Protein AF-A0A524K4P0-F1 (afdb_monomer_lite)

Sequence (141 aa):
MLILVATTPFTSLTGQLRRMRIPETFIVLFEMTYRYIGSLLEETTIMITAYRLRRNSDKGIDMRHMGSFVGQLLIRSFDRAQQVYDAMKCRGYGLYARHMKSTRLKMPDYIFLLSACGLPLLFRFVNLSQFIQHWLPGALT

Foldseek 3Di:
DVVCVVPCDLVNVLVVVVLVVDDVVVSVVVVVVVVVVVVLVVVLVVVQVVVCVVDVDPDGDDPVCVVVSVVVSVVVVVVVVVVVVVVCVVVVNVVVSPPPPPVPCDPVSVVVVCCVVVVVVVVVVVPPPVVVVVVPPDDDD

pLDDT: mean 71.15, std 14.2, range [44.28, 93.12]

Structure (mmCIF, N/CA/C/O backbone):
data_AF-A0A524K4P0-F1
#
_entry.id   AF-A0A524K4P0-F1
#
loop_
_atom_site.group_PDB
_atom_site.id
_atom_site.type_symbol
_atom_site.label_atom_id
_atom_site.label_alt_id
_atom_site.label_comp_id
_atom_site.label_asym_id
_atom_site.label_entity_id
_atom_site.label_seq_id
_atom_site.pdbx_PDB_ins_code
_atom_site.Cartn_x
_atom_site.Cartn_y
_atom_site.Cartn_z
_atom_site.occupancy
_atom_site.B_iso_or_equiv
_atom_site.auth_seq_id
_atom_site.auth_comp_id
_atom_site.auth_asym_id
_atom_site.auth_atom_id
_atom_site.pdbx_PDB_model_num
ATOM 1 N N . MET A 1 1 ? 7.660 18.431 8.401 1.00 56.56 1 MET A N 1
ATOM 2 C CA . MET A 1 1 ? 6.899 17.536 7.497 1.00 56.56 1 MET A CA 1
ATOM 3 C C . MET A 1 1 ? 7.514 16.139 7.394 1.00 56.56 1 MET A C 1
ATOM 5 O O . MET A 1 1 ? 6.813 15.189 7.704 1.00 56.56 1 MET A O 1
ATOM 9 N N . LEU A 1 2 ? 8.809 15.992 7.081 1.00 57.06 2 LEU A N 1
ATOM 10 C CA . LEU A 1 2 ? 9.483 14.679 6.984 1.00 57.06 2 LEU A CA 1
ATOM 11 C C . LEU A 1 2 ? 9.449 13.830 8.273 1.00 57.06 2 LEU A C 1
ATOM 13 O O . LEU A 1 2 ? 9.215 12.629 8.207 1.00 57.06 2 LEU A O 1
ATOM 17 N N . ILE A 1 3 ? 9.597 14.455 9.447 1.00 54.44 3 ILE A N 1
ATOM 18 C CA . ILE A 1 3 ? 9.544 13.753 10.745 1.00 54.44 3 ILE A CA 1
ATOM 19 C C . ILE A 1 3 ? 8.167 13.126 11.013 1.00 54.44 3 ILE A C 1
ATOM 21 O O . ILE A 1 3 ? 8.089 12.023 11.534 1.00 54.44 3 ILE A O 1
ATOM 25 N N . LEU A 1 4 ? 7.071 13.766 10.596 1.00 51.28 4 LEU A N 1
ATOM 26 C CA . LEU A 1 4 ? 5.725 13.233 10.825 1.00 51.28 4 LEU A CA 1
ATOM 27 C C . LEU A 1 4 ? 5.473 11.961 9.999 1.00 51.28 4 LEU A C 1
ATOM 29 O O . LEU A 1 4 ? 4.874 11.011 10.494 1.00 51.28 4 LEU A O 1
ATOM 33 N N . VAL A 1 5 ? 5.988 11.920 8.768 1.00 58.88 5 VAL A N 1
ATOM 34 C CA . VAL A 1 5 ? 5.924 10.738 7.893 1.00 58.88 5 VAL A CA 1
ATOM 35 C C . VAL A 1 5 ? 6.823 9.611 8.417 1.00 58.88 5 VAL A C 1
ATOM 37 O O . VAL A 1 5 ? 6.445 8.448 8.339 1.00 58.88 5 VAL A O 1
ATOM 40 N N . ALA A 1 6 ? 7.980 9.947 8.995 1.00 55.25 6 ALA A N 1
ATOM 41 C CA . ALA A 1 6 ? 8.930 8.976 9.537 1.00 55.25 6 ALA A CA 1
ATOM 42 C C . ALA A 1 6 ? 8.514 8.386 10.899 1.00 55.25 6 ALA A C 1
ATOM 44 O O . ALA A 1 6 ? 8.853 7.245 11.200 1.00 55.25 6 ALA A O 1
ATOM 45 N N . THR A 1 7 ? 7.794 9.145 11.733 1.00 51.88 7 THR A N 1
ATOM 46 C CA . THR A 1 7 ? 7.470 8.753 13.119 1.00 51.88 7 THR A CA 1
ATOM 47 C C . THR A 1 7 ? 6.035 8.262 13.300 1.00 51.88 7 THR A C 1
ATOM 49 O O . THR A 1 7 ? 5.727 7.679 14.336 1.00 51.88 7 THR A O 1
ATOM 52 N N . THR A 1 8 ? 5.145 8.452 12.321 1.00 55.28 8 THR A N 1
ATOM 53 C CA . THR A 1 8 ? 3.773 7.932 12.412 1.00 55.28 8 THR A CA 1
ATOM 54 C C . THR A 1 8 ? 3.699 6.573 11.718 1.00 55.28 8 THR A C 1
ATOM 56 O O . THR A 1 8 ? 3.522 6.524 10.501 1.00 55.28 8 THR A O 1
ATOM 59 N N . PRO A 1 9 ? 3.827 5.443 12.440 1.00 58.31 9 PRO A N 1
ATOM 60 C CA . PRO A 1 9 ? 3.634 4.150 11.813 1.00 58.31 9 PRO A CA 1
ATOM 61 C C . PRO A 1 9 ? 2.178 4.056 11.336 1.00 58.31 9 PRO A C 1
ATOM 63 O O . PRO A 1 9 ? 1.255 4.531 12.004 1.00 58.31 9 PRO A O 1
ATOM 66 N N . PHE A 1 10 ? 1.954 3.442 10.175 1.00 59.91 10 PHE A N 1
ATOM 67 C CA . PHE A 1 10 ? 0.618 3.274 9.586 1.00 59.91 10 PHE A CA 1
ATOM 68 C C . PHE A 1 10 ? -0.365 2.567 10.549 1.00 59.91 10 PHE A C 1
ATOM 70 O O . PHE A 1 10 ? -1.575 2.801 10.534 1.00 59.91 10 PHE A O 1
ATOM 77 N N . THR A 1 11 ? 0.166 1.778 11.483 1.00 56.75 11 THR A N 1
ATOM 78 C CA . THR A 1 11 ? -0.542 1.179 12.625 1.00 56.75 11 THR A CA 1
ATOM 79 C C . THR A 1 11 ? -1.123 2.198 13.619 1.00 56.75 11 THR A C 1
ATOM 81 O O . THR A 1 11 ? -2.194 1.965 14.177 1.00 56.75 11 THR A O 1
ATOM 84 N N . SER A 1 12 ? -0.486 3.354 13.828 1.00 55.78 12 SER A N 1
ATOM 85 C CA . SER A 1 12 ? -1.029 4.436 14.668 1.00 55.78 12 SER A CA 1
ATOM 86 C C . SER A 1 12 ? -2.133 5.224 13.956 1.00 55.78 12 SER A C 1
ATOM 88 O O . SER A 1 12 ? -3.096 5.640 14.601 1.00 55.78 12 SER A O 1
ATOM 90 N N . LEU A 1 13 ? -2.040 5.384 12.629 1.00 61.53 13 LEU A N 1
ATOM 91 C CA . LEU A 1 13 ? -3.078 6.025 11.807 1.00 61.53 13 LEU A CA 1
ATOM 92 C C . LEU A 1 13 ? -4.345 5.171 11.726 1.00 61.53 13 LEU A C 1
ATOM 94 O O . LEU A 1 13 ? -5.448 5.672 11.932 1.00 61.53 13 LEU A O 1
ATOM 98 N N . THR A 1 14 ? -4.197 3.867 11.505 1.00 60.56 14 THR A N 1
ATOM 99 C CA . THR A 1 14 ? -5.324 2.919 11.499 1.00 60.56 14 THR A CA 1
ATOM 100 C C . THR A 1 14 ? -6.028 2.853 12.857 1.00 60.56 14 THR A C 1
ATOM 102 O O . THR A 1 14 ? -7.255 2.783 12.908 1.00 60.56 14 THR A O 1
ATOM 105 N N . GLY A 1 15 ? -5.290 2.996 13.966 1.00 60.22 15 GLY A N 1
ATOM 106 C CA . GLY A 1 15 ? -5.862 3.145 15.308 1.00 60.22 15 GLY A CA 1
ATOM 107 C C . GLY A 1 15 ? -6.710 4.412 15.499 1.00 60.22 15 GLY A C 1
ATOM 108 O O . GLY A 1 15 ? -7.699 4.378 16.233 1.00 60.22 15 GLY A O 1
ATOM 109 N N . GLN A 1 16 ? -6.369 5.514 14.824 1.00 59.62 16 GLN A N 1
ATOM 110 C CA . GLN A 1 16 ? -7.149 6.760 14.837 1.00 59.62 16 GLN A CA 1
ATOM 111 C C . GLN A 1 16 ? -8.340 6.713 13.869 1.00 59.62 16 GLN A C 1
ATOM 113 O O . GLN A 1 16 ? -9.431 7.145 14.233 1.00 59.62 16 GLN A O 1
ATOM 118 N N . LEU A 1 17 ? -8.186 6.107 12.685 1.00 61.72 17 LEU A N 1
ATOM 119 C CA . LEU A 1 17 ? -9.297 5.844 11.756 1.00 61.72 17 LEU A CA 1
ATOM 120 C C . LEU A 1 17 ? -10.401 5.007 12.410 1.00 61.72 17 LEU A C 1
ATOM 122 O O . LEU A 1 17 ? -11.588 5.242 12.193 1.00 61.72 17 LEU A O 1
ATOM 126 N N . ARG A 1 18 ? -10.001 4.078 13.279 1.00 61.59 18 ARG A N 1
ATOM 127 C CA . ARG A 1 18 ? -10.913 3.281 14.095 1.00 61.59 18 ARG A CA 1
ATOM 128 C C . ARG A 1 18 ? -11.758 4.126 15.051 1.00 61.59 18 ARG A C 1
ATOM 130 O O . ARG A 1 18 ? -12.930 3.828 15.253 1.00 61.59 18 ARG A O 1
ATOM 137 N N . ARG A 1 19 ? -11.189 5.206 15.603 1.00 57.50 19 ARG A N 1
ATOM 138 C CA . ARG A 1 19 ? -11.921 6.181 16.434 1.00 57.50 19 ARG A CA 1
ATOM 139 C C . ARG A 1 19 ? -12.868 7.052 15.612 1.00 57.50 19 ARG A C 1
ATOM 141 O O . ARG A 1 19 ? -13.919 7.435 16.108 1.00 57.50 19 ARG A O 1
ATOM 148 N N . MET A 1 20 ? -12.560 7.286 14.336 1.00 61.50 20 MET A N 1
ATOM 149 C CA . MET A 1 20 ? -13.431 8.007 13.396 1.00 61.50 20 MET A CA 1
ATOM 150 C C . MET A 1 20 ? -14.591 7.160 12.830 1.00 61.50 20 MET A C 1
ATOM 152 O O . MET A 1 20 ? -15.201 7.552 11.840 1.00 61.50 20 MET A O 1
ATOM 156 N N . ARG A 1 21 ? -14.933 6.014 13.448 1.00 61.03 21 ARG A N 1
ATOM 157 C CA . ARG A 1 21 ? -16.016 5.098 13.016 1.00 61.03 21 ARG A CA 1
ATOM 158 C C . ARG A 1 21 ? -15.887 4.575 11.575 1.00 61.03 21 ARG A C 1
ATOM 160 O O . ARG A 1 21 ? -16.884 4.173 10.977 1.00 61.03 21 ARG A O 1
ATOM 167 N N . ILE A 1 22 ? -14.682 4.528 11.008 1.00 66.50 22 ILE A N 1
ATOM 168 C CA . ILE A 1 22 ? -14.486 3.909 9.690 1.00 66.50 22 ILE A CA 1
ATOM 169 C C . ILE A 1 22 ? -14.684 2.383 9.808 1.00 66.50 22 ILE A C 1
ATOM 171 O O . ILE A 1 22 ? -14.173 1.787 10.761 1.00 66.50 22 ILE A O 1
ATOM 175 N N . PRO A 1 23 ? -15.405 1.728 8.870 1.00 69.38 23 PRO A N 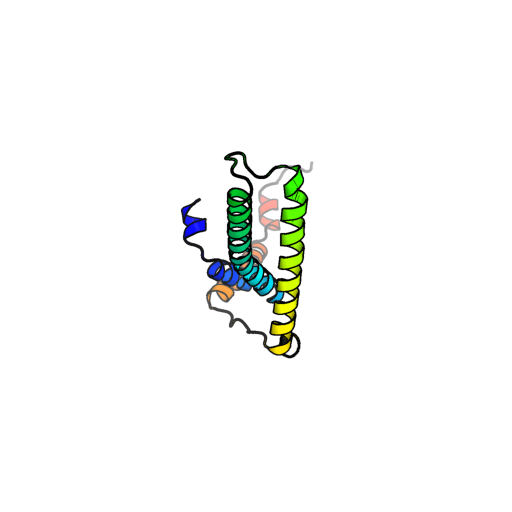1
ATOM 176 C CA . PRO A 1 23 ? -15.603 0.282 8.907 1.00 69.38 23 PRO A CA 1
ATOM 177 C C . PRO A 1 23 ? -14.266 -0.470 8.882 1.00 69.38 23 PRO A C 1
ATOM 179 O O . PRO A 1 23 ? -13.381 -0.140 8.091 1.00 69.38 23 PRO A O 1
ATOM 182 N N . GLU A 1 24 ? -14.141 -1.528 9.690 1.00 68.88 24 GLU A N 1
ATOM 183 C CA . GLU A 1 24 ? -12.933 -2.374 9.792 1.00 68.88 24 GLU A CA 1
ATOM 184 C C . GLU A 1 24 ? -12.423 -2.860 8.424 1.00 68.88 24 GLU A C 1
ATOM 186 O O . GLU A 1 24 ? -11.217 -2.982 8.221 1.00 68.88 24 GLU A O 1
ATOM 191 N N . THR A 1 25 ? -13.323 -3.078 7.460 1.00 74.44 25 THR A N 1
ATOM 192 C CA . THR A 1 25 ? -12.985 -3.487 6.090 1.00 74.44 25 THR A CA 1
ATOM 193 C C . THR A 1 25 ? -12.022 -2.515 5.410 1.00 74.44 25 THR A C 1
ATOM 195 O O . THR A 1 25 ? -11.073 -2.948 4.761 1.00 74.44 25 THR A O 1
ATOM 198 N N . PHE A 1 26 ? -12.213 -1.203 5.591 1.00 75.69 26 PHE A N 1
ATOM 199 C CA . PHE A 1 26 ? -11.300 -0.204 5.034 1.00 75.69 26 PHE A CA 1
ATOM 200 C C . PHE A 1 26 ? -9.942 -0.250 5.726 1.00 75.69 26 PHE A C 1
ATOM 202 O O . PHE A 1 26 ? -8.918 -0.145 5.061 1.00 75.69 26 PHE A O 1
ATOM 209 N N . ILE A 1 27 ? -9.920 -0.451 7.044 1.00 76.25 27 ILE A N 1
ATOM 210 C CA . ILE A 1 27 ? -8.675 -0.543 7.813 1.00 76.25 27 ILE A CA 1
ATOM 211 C C . ILE A 1 27 ? -7.831 -1.719 7.310 1.00 76.25 27 ILE A C 1
ATOM 213 O O . ILE A 1 27 ? -6.648 -1.540 7.027 1.00 76.25 27 ILE A O 1
ATOM 217 N N . VAL A 1 28 ? -8.445 -2.891 7.129 1.00 77.00 28 VAL A N 1
ATOM 218 C CA . VAL A 1 28 ? -7.740 -4.074 6.617 1.00 77.00 28 VAL A CA 1
ATOM 219 C C . VAL A 1 28 ? -7.302 -3.883 5.166 1.00 77.00 28 VAL A C 1
ATOM 221 O O . VAL A 1 28 ? -6.180 -4.250 4.822 1.00 77.00 28 VAL A O 1
ATOM 224 N N . LEU A 1 29 ? -8.137 -3.273 4.319 1.00 83.12 29 LEU A N 1
ATOM 225 C CA . LEU A 1 29 ? -7.758 -2.953 2.941 1.00 83.12 29 LEU A CA 1
ATOM 226 C C . LEU A 1 29 ? -6.504 -2.069 2.902 1.00 83.12 29 LEU A C 1
ATOM 228 O O . LEU A 1 29 ? -5.557 -2.360 2.170 1.00 83.12 29 LEU A O 1
ATOM 232 N N . PHE A 1 30 ? -6.480 -1.018 3.717 1.00 82.06 30 PHE A N 1
ATOM 233 C CA . PHE A 1 30 ? -5.350 -0.104 3.827 1.00 82.06 30 PHE A CA 1
ATOM 234 C C . PHE A 1 30 ? -4.090 -0.800 4.355 1.00 82.06 30 PHE A C 1
ATOM 236 O O . PHE A 1 30 ? -3.009 -0.610 3.798 1.00 82.06 30 PHE A O 1
ATOM 243 N N . GLU A 1 31 ? -4.218 -1.633 5.390 1.00 80.69 31 GLU A N 1
ATOM 244 C CA . GLU A 1 31 ? -3.101 -2.385 5.973 1.00 80.69 31 GLU A CA 1
ATOM 245 C C . GLU A 1 31 ? -2.480 -3.358 4.960 1.00 80.69 31 GLU A C 1
ATOM 247 O O . GLU A 1 31 ? -1.258 -3.403 4.798 1.00 80.69 31 GLU A O 1
ATOM 252 N N . MET A 1 32 ? -3.318 -4.091 4.222 1.00 81.81 32 MET A N 1
ATOM 253 C CA . MET A 1 32 ? -2.860 -4.986 3.160 1.00 81.81 32 MET A CA 1
ATOM 254 C C . MET A 1 32 ? -2.189 -4.200 2.037 1.00 81.81 32 MET A C 1
ATOM 256 O O . MET A 1 32 ? -1.079 -4.545 1.643 1.00 81.81 32 MET A O 1
ATOM 260 N N . THR A 1 33 ? -2.809 -3.114 1.570 1.00 85.94 33 THR A N 1
ATOM 261 C CA . THR A 1 33 ? -2.241 -2.252 0.522 1.00 85.94 33 THR A CA 1
ATOM 262 C C . THR A 1 33 ? -0.848 -1.761 0.913 1.00 85.94 33 THR A C 1
ATOM 264 O O . THR A 1 33 ? 0.098 -1.938 0.149 1.00 85.94 33 THR A O 1
ATOM 267 N N . TYR A 1 34 ? -0.687 -1.232 2.130 1.00 85.19 34 TYR A N 1
ATOM 268 C CA . TYR A 1 34 ? 0.607 -0.767 2.629 1.00 85.19 34 TYR A CA 1
ATOM 269 C C . TYR A 1 34 ? 1.654 -1.889 2.652 1.00 85.19 34 TYR A C 1
ATOM 271 O O . TYR A 1 34 ? 2.764 -1.715 2.148 1.00 85.19 34 TYR A O 1
ATOM 279 N N . ARG A 1 35 ? 1.291 -3.071 3.169 1.00 83.81 35 ARG A N 1
ATOM 280 C CA . ARG A 1 35 ? 2.196 -4.229 3.217 1.00 83.81 35 ARG A CA 1
ATOM 281 C C . ARG A 1 35 ? 2.612 -4.704 1.820 1.00 83.81 35 ARG A C 1
ATOM 283 O O . ARG A 1 35 ? 3.764 -5.085 1.624 1.00 83.81 35 ARG A O 1
ATOM 290 N N . TYR A 1 36 ? 1.692 -4.693 0.855 1.00 85.88 36 TYR A N 1
ATOM 291 C CA . TYR A 1 36 ? 1.957 -5.187 -0.499 1.00 85.88 36 TYR A CA 1
ATOM 292 C C . TYR A 1 36 ? 2.692 -4.190 -1.389 1.00 85.88 36 TYR A C 1
ATOM 294 O O . TYR A 1 36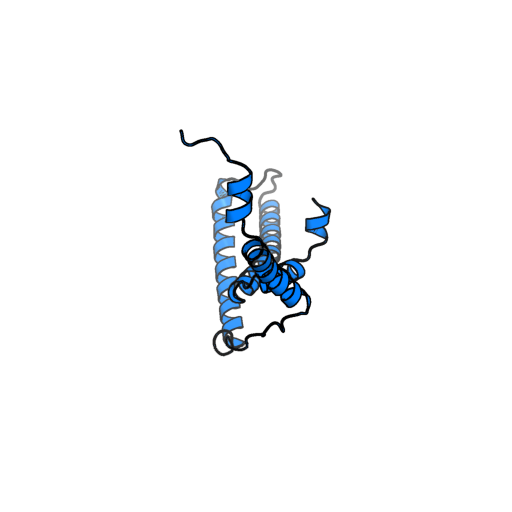 ? 3.432 -4.641 -2.258 1.00 85.88 36 TYR A O 1
ATOM 302 N N . ILE A 1 37 ? 2.590 -2.877 -1.149 1.00 87.81 37 ILE A N 1
ATOM 303 C CA . ILE A 1 37 ? 3.424 -1.888 -1.855 1.00 87.81 37 ILE A CA 1
ATOM 304 C C . ILE A 1 37 ? 4.911 -2.218 -1.671 1.00 87.81 37 ILE A C 1
ATOM 306 O O . ILE A 1 37 ? 5.651 -2.241 -2.651 1.00 87.81 37 ILE A O 1
ATOM 310 N N . GLY A 1 38 ? 5.342 -2.553 -0.450 1.00 85.81 38 GLY A N 1
ATOM 311 C CA . GLY A 1 38 ? 6.727 -2.961 -0.189 1.00 85.81 38 GLY A CA 1
ATOM 312 C C . GLY A 1 38 ? 7.142 -4.211 -0.976 1.00 85.81 38 GLY A C 1
ATOM 313 O O . GLY A 1 38 ? 8.171 -4.204 -1.644 1.00 85.81 38 GLY A O 1
ATOM 314 N N . SER A 1 39 ? 6.302 -5.253 -0.968 1.00 87.38 39 SER A N 1
ATOM 315 C CA . SER A 1 39 ? 6.554 -6.495 -1.721 1.00 87.38 39 SER A CA 1
ATOM 316 C C . SER A 1 39 ? 6.613 -6.260 -3.236 1.00 87.38 39 SER A C 1
ATOM 318 O O . SER A 1 39 ? 7.442 -6.860 -3.913 1.00 87.38 39 SER A O 1
ATOM 320 N N . LEU A 1 40 ? 5.751 -5.396 -3.781 1.00 86.75 40 LEU A N 1
ATOM 321 C CA . LEU A 1 40 ? 5.747 -5.072 -5.209 1.00 86.75 40 LEU A CA 1
ATOM 322 C C . LEU A 1 40 ? 6.981 -4.259 -5.606 1.00 86.75 40 LEU A C 1
ATOM 324 O O . LEU A 1 40 ? 7.542 -4.488 -6.674 1.00 86.75 40 LEU A O 1
ATOM 328 N N . LEU A 1 41 ? 7.440 -3.345 -4.748 1.00 89.06 41 LEU A N 1
ATOM 329 C CA . LEU A 1 41 ? 8.668 -2.585 -4.987 1.00 89.06 41 LEU A CA 1
ATOM 330 C C . LEU A 1 41 ? 9.901 -3.496 -5.050 1.00 89.06 41 LEU A C 1
ATOM 332 O O . LEU A 1 41 ? 10.761 -3.314 -5.915 1.00 89.06 41 LEU A O 1
ATOM 336 N N . GLU A 1 42 ? 9.973 -4.513 -4.198 1.00 89.19 42 GLU A N 1
ATOM 337 C CA . GLU A 1 42 ? 11.043 -5.510 -4.262 1.00 89.19 42 GLU A CA 1
ATOM 338 C C . GLU A 1 42 ? 11.021 -6.269 -5.600 1.00 89.19 42 GLU A C 1
ATOM 340 O O . GLU A 1 42 ? 12.036 -6.328 -6.299 1.00 89.19 42 GLU A O 1
ATOM 345 N N . GLU A 1 43 ? 9.843 -6.732 -6.032 1.00 87.56 43 GLU A N 1
ATOM 346 C CA . GLU A 1 43 ? 9.676 -7.371 -7.342 1.00 87.56 43 GLU A CA 1
ATOM 347 C C . GLU A 1 43 ? 10.070 -6.441 -8.501 1.00 87.56 43 GLU A C 1
ATOM 349 O O . GLU A 1 43 ? 10.796 -6.868 -9.405 1.00 87.56 43 GLU A O 1
ATOM 354 N N . THR A 1 44 ? 9.669 -5.161 -8.469 1.00 88.88 44 THR A N 1
ATOM 355 C CA . THR A 1 44 ? 10.085 -4.189 -9.498 1.00 88.88 44 THR A CA 1
ATOM 356 C C . THR A 1 44 ? 11.593 -4.037 -9.556 1.00 88.88 44 THR A C 1
ATOM 358 O O . THR A 1 44 ? 12.162 -4.008 -10.643 1.00 88.88 44 THR A O 1
ATOM 361 N N . THR A 1 45 ? 12.257 -3.971 -8.403 1.00 88.56 45 THR A N 1
ATOM 362 C CA . THR A 1 45 ? 13.702 -3.748 -8.323 1.00 88.56 45 THR A CA 1
ATOM 363 C C . THR A 1 45 ? 14.458 -4.923 -8.933 1.00 88.56 45 THR A C 1
ATOM 365 O O . THR A 1 45 ? 15.394 -4.721 -9.712 1.00 88.56 45 THR A O 1
ATOM 368 N N . ILE A 1 46 ? 14.003 -6.150 -8.667 1.00 88.38 46 ILE A N 1
ATOM 369 C CA . ILE A 1 46 ? 14.545 -7.368 -9.279 1.00 88.38 46 ILE A CA 1
ATOM 370 C C . ILE A 1 46 ? 14.367 -7.323 -10.801 1.00 88.38 46 ILE A C 1
ATOM 372 O O . ILE A 1 46 ? 15.331 -7.528 -11.541 1.00 88.38 46 ILE A O 1
ATOM 376 N N . MET A 1 47 ? 13.163 -7.004 -11.288 1.00 86.62 47 MET A N 1
ATOM 377 C CA . MET A 1 47 ? 12.896 -6.936 -12.729 1.00 86.62 47 MET A CA 1
ATOM 378 C C . MET A 1 47 ? 13.725 -5.847 -13.429 1.00 86.62 47 MET A C 1
ATOM 380 O O . MET A 1 47 ? 14.261 -6.082 -14.512 1.00 86.62 47 MET A O 1
ATOM 384 N N . ILE A 1 48 ? 13.869 -4.668 -12.816 1.00 86.50 48 ILE A N 1
ATOM 385 C CA . ILE A 1 48 ? 14.687 -3.563 -13.340 1.00 86.50 48 ILE A CA 1
ATOM 386 C C . ILE A 1 48 ? 16.156 -3.979 -13.403 1.00 86.50 48 ILE A C 1
ATOM 388 O O . ILE A 1 48 ? 16.830 -3.717 -14.399 1.00 86.50 48 ILE A O 1
ATOM 392 N N . THR A 1 49 ? 16.651 -4.651 -12.364 1.00 86.62 49 THR A N 1
ATOM 393 C CA . THR A 1 49 ? 18.036 -5.131 -12.305 1.00 86.62 49 THR A CA 1
ATOM 394 C C . THR A 1 49 ? 18.298 -6.169 -13.395 1.00 86.62 49 THR A C 1
ATOM 396 O O . THR A 1 49 ? 19.261 -6.040 -14.147 1.00 86.62 49 THR A O 1
ATOM 399 N N . ALA A 1 50 ? 17.400 -7.142 -13.569 1.00 86.44 50 ALA A N 1
ATOM 400 C CA . ALA A 1 50 ? 17.493 -8.128 -14.645 1.00 86.44 50 ALA A CA 1
ATOM 401 C C . ALA A 1 50 ? 17.448 -7.477 -16.040 1.00 86.44 50 ALA A C 1
ATOM 403 O O . ALA A 1 50 ? 18.203 -7.861 -16.935 1.00 86.44 50 ALA A O 1
ATOM 404 N N . TYR A 1 51 ? 16.608 -6.454 -16.223 1.00 83.88 51 TYR A N 1
ATOM 405 C CA . TYR A 1 51 ? 16.547 -5.687 -17.467 1.00 83.88 51 TYR A CA 1
ATOM 406 C C . TYR A 1 51 ? 17.873 -4.967 -17.766 1.00 83.88 51 TYR A C 1
ATOM 408 O O . TYR A 1 51 ? 18.359 -5.031 -18.896 1.00 83.88 51 TYR A O 1
ATOM 416 N N . ARG A 1 52 ? 18.490 -4.341 -16.752 1.00 83.44 52 ARG A N 1
ATOM 417 C CA . ARG A 1 52 ? 19.808 -3.685 -16.862 1.00 83.44 52 ARG A CA 1
ATOM 418 C C . ARG A 1 52 ? 20.938 -4.669 -17.174 1.00 83.44 52 ARG A C 1
ATOM 420 O O . ARG A 1 52 ? 21.844 -4.325 -17.916 1.00 83.44 52 ARG A O 1
ATOM 427 N N . LEU A 1 53 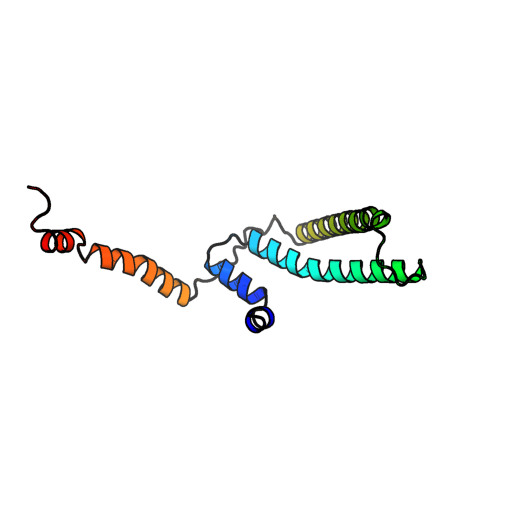? 20.885 -5.893 -16.648 1.00 84.19 53 LEU A N 1
ATOM 428 C CA . LEU A 1 53 ? 21.876 -6.928 -16.970 1.00 84.19 53 LEU A CA 1
ATOM 429 C C . LEU A 1 53 ? 21.718 -7.450 -18.404 1.00 84.19 53 LEU A C 1
ATOM 431 O O . LEU A 1 53 ? 22.707 -7.705 -19.086 1.00 84.19 53 LEU A O 1
ATOM 435 N N . ARG A 1 54 ? 20.476 -7.597 -18.882 1.00 81.38 54 ARG A N 1
ATOM 436 C CA . ARG A 1 54 ? 20.195 -8.109 -20.232 1.00 81.38 54 ARG A CA 1
ATOM 437 C C . ARG A 1 54 ? 20.543 -7.107 -21.329 1.00 81.38 54 ARG A C 1
ATOM 439 O O . ARG A 1 54 ? 20.933 -7.502 -22.425 1.00 81.38 54 ARG A O 1
ATOM 446 N N . ARG A 1 55 ? 20.381 -5.815 -21.053 1.00 70.81 55 ARG A N 1
ATOM 447 C CA . ARG A 1 55 ? 20.756 -4.734 -21.960 1.00 70.81 55 ARG A CA 1
ATOM 448 C C . ARG A 1 55 ? 21.906 -3.984 -21.310 1.00 70.81 55 ARG A C 1
ATOM 450 O O . ARG A 1 55 ? 21.640 -3.160 -20.451 1.00 70.81 55 ARG A O 1
ATOM 457 N N . ASN A 1 56 ? 23.144 -4.263 -21.734 1.00 66.62 56 ASN A N 1
ATOM 458 C CA . ASN A 1 56 ? 24.388 -3.607 -21.291 1.00 66.62 56 ASN A CA 1
ATOM 459 C C . ASN A 1 56 ? 24.419 -2.104 -21.660 1.00 66.62 56 ASN A C 1
ATOM 461 O O . ASN A 1 56 ? 25.260 -1.636 -22.420 1.00 66.62 56 ASN A O 1
ATOM 465 N N . SER A 1 57 ? 23.409 -1.357 -21.227 1.00 60.41 57 SER A N 1
ATOM 466 C CA . SER A 1 57 ? 23.139 0.018 -21.596 1.00 60.41 57 SER A CA 1
ATOM 467 C C . SER A 1 57 ? 22.714 0.774 -20.351 1.00 60.41 57 SER A C 1
ATOM 469 O O . SER A 1 57 ? 21.704 0.460 -19.727 1.00 60.41 57 SER A O 1
ATOM 471 N N . ASP A 1 58 ? 23.476 1.817 -20.050 1.00 62.88 58 ASP A N 1
ATOM 472 C CA . ASP A 1 58 ? 23.257 2.765 -18.956 1.00 62.88 58 ASP A CA 1
ATOM 473 C C . ASP A 1 58 ? 22.021 3.668 -19.181 1.00 62.88 58 ASP A C 1
ATOM 475 O O . ASP A 1 58 ? 21.658 4.511 -18.364 1.00 62.88 58 ASP A O 1
ATOM 479 N N . LYS A 1 59 ? 21.328 3.494 -20.317 1.00 62.84 59 LYS A N 1
ATOM 480 C CA . LYS A 1 59 ? 20.086 4.199 -20.641 1.00 62.84 59 LYS A CA 1
ATOM 481 C C . LYS A 1 59 ? 18.903 3.417 -20.067 1.00 62.84 59 LYS A C 1
ATOM 483 O O . LYS A 1 59 ? 18.724 2.238 -20.391 1.00 62.84 59 LYS A O 1
ATOM 488 N N . GLY A 1 60 ? 18.106 4.093 -19.230 1.00 66.88 60 GLY A N 1
ATOM 489 C CA . GLY A 1 60 ? 16.934 3.564 -18.515 1.00 66.88 60 GLY A CA 1
ATOM 490 C C . GLY A 1 60 ? 15.914 2.811 -19.383 1.00 66.88 60 GLY A C 1
ATOM 491 O O . GLY A 1 60 ? 16.080 2.665 -20.592 1.00 66.88 60 GLY A O 1
ATOM 492 N N . ILE A 1 61 ? 14.857 2.281 -18.757 1.00 70.31 61 ILE A N 1
ATOM 493 C CA . ILE A 1 61 ? 13.861 1.438 -19.443 1.00 70.31 61 ILE A CA 1
ATOM 494 C C . ILE A 1 61 ? 13.321 2.177 -20.668 1.00 70.31 61 ILE A C 1
ATOM 496 O O . ILE A 1 61 ? 12.879 3.318 -20.573 1.00 70.31 61 ILE A O 1
ATOM 500 N N . ASP A 1 62 ? 13.391 1.521 -21.825 1.00 75.50 62 ASP A N 1
ATOM 501 C CA . ASP A 1 62 ? 12.862 2.094 -23.056 1.00 75.50 62 ASP A CA 1
ATOM 502 C C . ASP A 1 62 ? 11.341 2.187 -22.950 1.00 75.50 62 ASP A C 1
ATOM 504 O O . ASP A 1 62 ? 10.701 1.231 -22.500 1.00 75.50 62 ASP A O 1
ATOM 508 N N . MET A 1 63 ? 10.750 3.290 -23.411 1.00 71.62 63 MET A N 1
ATOM 509 C CA . MET A 1 63 ? 9.298 3.503 -23.356 1.00 71.62 63 MET A CA 1
ATOM 510 C C . MET A 1 63 ? 8.538 2.346 -24.034 1.00 71.62 63 MET A C 1
ATOM 512 O O . MET A 1 63 ? 7.452 1.964 -23.604 1.00 71.62 63 MET A O 1
ATOM 516 N N . ARG A 1 64 ? 9.158 1.706 -25.038 1.00 76.06 64 ARG A N 1
ATOM 517 C CA . ARG A 1 64 ? 8.620 0.526 -25.740 1.00 76.06 64 ARG A CA 1
ATOM 518 C C . ARG A 1 64 ? 8.484 -0.720 -24.856 1.00 76.06 64 ARG A C 1
ATOM 520 O O . ARG A 1 64 ? 7.603 -1.539 -25.093 1.00 76.06 64 ARG A O 1
ATOM 527 N N . HIS A 1 65 ? 9.335 -0.878 -23.843 1.00 77.88 65 HIS A N 1
ATOM 528 C CA . HIS A 1 65 ? 9.331 -2.041 -22.948 1.00 77.88 65 HIS A CA 1
ATOM 529 C C . HIS A 1 65 ? 8.601 -1.781 -21.625 1.00 77.88 65 HIS A C 1
ATOM 531 O O . HIS A 1 65 ? 8.254 -2.736 -20.927 1.00 77.88 65 HIS A O 1
ATOM 537 N N . MET A 1 66 ? 8.296 -0.518 -21.307 1.00 81.06 66 MET A N 1
ATOM 538 C CA . MET A 1 66 ? 7.537 -0.153 -20.106 1.00 81.06 66 MET A CA 1
ATOM 539 C C . MET A 1 66 ? 6.149 -0.803 -20.070 1.00 81.06 66 MET A C 1
ATOM 541 O O . MET A 1 66 ? 5.737 -1.278 -19.017 1.00 81.06 66 MET A O 1
ATOM 545 N N . GLY A 1 67 ? 5.454 -0.902 -21.209 1.00 86.75 67 GLY A N 1
ATOM 546 C CA . GLY A 1 67 ? 4.136 -1.545 -21.274 1.00 86.75 67 GLY A CA 1
ATOM 547 C C . GLY A 1 67 ? 4.171 -3.027 -20.883 1.00 86.75 67 GLY A C 1
ATOM 548 O O . GLY A 1 67 ? 3.372 -3.470 -20.062 1.00 86.75 67 GLY A O 1
ATOM 549 N N . SER A 1 68 ? 5.148 -3.784 -21.397 1.00 85.94 68 SER A N 1
ATOM 550 C CA . SER A 1 68 ? 5.326 -5.197 -21.029 1.00 85.94 68 SER A CA 1
ATOM 551 C C . SER A 1 68 ? 5.732 -5.360 -19.564 1.00 85.94 68 SER A C 1
ATOM 553 O O . SER A 1 68 ? 5.298 -6.310 -18.918 1.00 85.94 68 SER A O 1
ATOM 555 N N . PHE A 1 69 ? 6.551 -4.446 -19.041 1.00 85.44 69 PHE A N 1
ATOM 556 C CA . PHE A 1 69 ? 6.983 -4.454 -17.645 1.00 85.44 69 PHE A CA 1
ATOM 557 C C . PHE A 1 69 ? 5.802 -4.222 -16.692 1.00 85.44 69 PHE A C 1
ATOM 559 O O . PHE A 1 69 ? 5.562 -5.016 -15.784 1.00 85.44 69 PHE A O 1
ATOM 566 N N . VAL A 1 70 ? 5.019 -3.167 -16.938 1.00 89.19 70 VAL A N 1
ATOM 567 C CA . VAL A 1 70 ? 3.832 -2.837 -16.137 1.00 89.19 70 VAL A CA 1
ATOM 568 C C . VAL A 1 70 ? 2.767 -3.925 -16.267 1.00 89.19 70 VAL A C 1
ATOM 570 O O . VAL A 1 70 ? 2.171 -4.306 -15.265 1.00 89.19 70 VAL A O 1
ATOM 573 N N . GLY A 1 71 ? 2.566 -4.482 -17.465 1.00 91.81 71 GLY A N 1
ATOM 574 C CA . GLY A 1 71 ? 1.628 -5.584 -17.684 1.00 91.81 71 GLY A CA 1
ATOM 575 C C . GLY A 1 71 ? 1.987 -6.841 -16.886 1.00 91.81 71 GLY A C 1
ATOM 576 O O . GLY A 1 71 ? 1.125 -7.417 -16.227 1.00 91.81 71 GLY A O 1
ATOM 577 N N . GLN A 1 72 ? 3.265 -7.238 -16.873 1.00 89.44 72 GLN A N 1
ATOM 578 C CA . GLN A 1 72 ? 3.724 -8.375 -16.066 1.00 89.44 72 GLN A CA 1
ATOM 579 C C . GLN A 1 72 ? 3.549 -8.132 -14.567 1.00 89.44 72 GLN A C 1
ATOM 581 O O . GLN A 1 72 ? 3.148 -9.040 -13.839 1.00 89.44 72 GLN A O 1
ATOM 586 N N . LEU A 1 73 ? 3.817 -6.911 -14.107 1.00 90.31 73 LEU A N 1
ATOM 587 C CA . LEU A 1 73 ? 3.615 -6.544 -12.713 1.00 90.31 73 LEU A CA 1
ATOM 588 C C . LEU A 1 73 ? 2.134 -6.556 -12.321 1.00 90.31 73 LEU A C 1
ATOM 590 O O . LEU A 1 73 ? 1.791 -7.058 -11.253 1.00 90.31 73 LEU A O 1
ATOM 594 N N . LEU A 1 74 ? 1.258 -6.061 -13.199 1.00 92.19 74 LEU A N 1
ATOM 595 C CA . LEU A 1 74 ? -0.187 -6.081 -12.992 1.00 92.19 74 LEU A CA 1
ATOM 596 C C . LEU A 1 74 ? -0.700 -7.517 -12.836 1.00 92.19 74 LEU A C 1
ATOM 598 O O . LEU A 1 74 ? -1.359 -7.813 -11.842 1.00 92.19 74 LEU A O 1
ATOM 602 N N . ILE A 1 75 ? -0.338 -8.417 -13.757 1.00 93.12 75 ILE A N 1
ATOM 603 C CA . ILE A 1 75 ? -0.743 -9.831 -13.698 1.00 93.12 75 ILE A CA 1
ATOM 604 C C . ILE A 1 75 ? -0.257 -10.477 -12.392 1.00 93.12 75 ILE A C 1
ATOM 606 O O . ILE A 1 75 ? -1.057 -11.058 -11.664 1.00 93.12 75 ILE A O 1
ATOM 610 N N . ARG A 1 76 ? 1.021 -10.295 -12.025 1.00 88.25 76 ARG A N 1
ATOM 611 C CA . ARG A 1 76 ? 1.563 -10.841 -10.767 1.00 88.25 76 ARG A CA 1
ATOM 612 C C . ARG A 1 76 ? 0.862 -10.297 -9.529 1.00 88.25 76 ARG A C 1
ATOM 614 O O . ARG A 1 76 ? 0.582 -11.055 -8.603 1.00 88.25 76 ARG A O 1
ATOM 621 N N . SER A 1 77 ? 0.576 -8.995 -9.500 1.00 89.69 77 SER A N 1
ATOM 622 C CA . SER A 1 77 ? -0.148 -8.380 -8.386 1.00 89.69 77 SER A CA 1
ATOM 623 C C . SER A 1 77 ? -1.565 -8.940 -8.247 1.00 89.69 77 SER A C 1
ATOM 625 O O . SER A 1 77 ? -2.018 -9.164 -7.124 1.00 89.69 77 SER A O 1
ATOM 627 N N . PHE A 1 78 ? -2.231 -9.237 -9.367 1.00 91.31 78 PHE A N 1
ATOM 628 C CA . PHE A 1 78 ? -3.559 -9.839 -9.383 1.00 91.31 78 PHE A CA 1
ATOM 629 C C . PHE A 1 78 ? -3.532 -11.288 -8.876 1.00 91.31 78 PHE A C 1
ATOM 631 O O . PHE A 1 78 ? -4.309 -11.638 -7.989 1.00 91.31 78 PHE A O 1
ATOM 638 N N . ASP A 1 79 ? -2.575 -12.098 -9.338 1.00 92.44 79 ASP A N 1
ATOM 639 C CA . ASP A 1 79 ? -2.384 -13.470 -8.849 1.00 92.44 79 ASP A CA 1
ATOM 640 C C . ASP A 1 79 ? -2.088 -13.497 -7.342 1.00 92.44 79 ASP A C 1
ATOM 642 O O . ASP A 1 79 ? -2.660 -14.291 -6.590 1.00 92.44 79 ASP A O 1
ATOM 646 N N . ARG A 1 80 ? -1.237 -12.579 -6.862 1.00 88.44 80 ARG A N 1
ATOM 647 C CA . ARG A 1 80 ? -0.982 -12.390 -5.426 1.00 88.44 80 ARG A CA 1
ATOM 648 C C . ARG A 1 80 ? -2.254 -12.006 -4.676 1.00 88.44 80 ARG A C 1
ATOM 650 O O . ARG A 1 80 ? -2.493 -12.552 -3.602 1.00 88.44 80 ARG A O 1
ATOM 657 N N . ALA A 1 81 ? -3.064 -11.091 -5.208 1.00 88.38 81 ALA A N 1
ATOM 658 C CA . ALA A 1 81 ? -4.320 -10.692 -4.578 1.00 88.38 81 ALA A CA 1
ATOM 659 C C . ALA A 1 81 ? -5.276 -11.885 -4.430 1.00 88.38 81 ALA A C 1
ATOM 661 O O . ALA A 1 81 ? -5.846 -12.075 -3.353 1.00 88.38 81 ALA A O 1
ATOM 662 N N . GLN A 1 82 ? -5.375 -12.728 -5.460 1.00 90.94 82 GLN A N 1
ATOM 663 C CA . GLN A 1 82 ? -6.193 -13.938 -5.441 1.00 90.94 82 GLN A CA 1
ATOM 664 C C . GLN A 1 82 ? -5.708 -14.942 -4.386 1.00 90.94 82 GLN A C 1
ATOM 666 O O . GLN A 1 82 ? -6.485 -15.362 -3.532 1.00 90.94 82 GLN A O 1
ATOM 671 N N . GLN A 1 83 ? -4.408 -15.253 -4.359 1.00 91.00 83 GLN A N 1
ATOM 672 C CA . GLN A 1 83 ? -3.825 -16.157 -3.356 1.00 91.00 83 GLN A CA 1
ATOM 673 C C . GLN A 1 83 ? -4.074 -15.674 -1.923 1.00 91.00 83 GLN A C 1
ATOM 675 O O . GLN A 1 83 ? -4.340 -16.461 -1.013 1.00 91.00 83 GLN A O 1
ATOM 680 N N . VAL A 1 84 ? -3.984 -14.363 -1.710 1.00 88.31 84 VAL A N 1
ATOM 681 C CA . VAL A 1 84 ? -4.209 -13.743 -0.404 1.00 88.31 84 VAL A CA 1
ATOM 682 C C . VAL A 1 84 ? -5.678 -13.811 -0.021 1.00 88.31 84 VAL A C 1
ATOM 684 O O . VAL A 1 84 ? -5.980 -14.138 1.126 1.00 88.31 84 VAL A O 1
ATOM 687 N N . TYR A 1 85 ? -6.580 -13.543 -0.961 1.00 88.38 85 TYR A N 1
ATOM 688 C CA . TYR A 1 85 ? -8.015 -13.689 -0.755 1.00 88.38 85 TYR A CA 1
ATOM 689 C C . TYR A 1 85 ? -8.385 -15.131 -0.388 1.00 88.38 85 TYR A C 1
ATOM 691 O O . TYR A 1 85 ? -9.081 -15.355 0.603 1.00 88.38 85 TYR A O 1
ATOM 699 N N . ASP A 1 86 ? -7.848 -16.113 -1.108 1.00 89.75 86 ASP A N 1
ATOM 700 C CA . ASP A 1 86 ? -8.101 -17.528 -0.839 1.00 89.75 86 ASP A CA 1
ATOM 701 C C . ASP A 1 86 ? -7.534 -17.949 0.527 1.00 89.75 86 ASP A C 1
ATOM 703 O O . ASP A 1 86 ? -8.219 -18.597 1.321 1.00 89.75 86 ASP A O 1
ATOM 707 N N . ALA A 1 87 ? -6.332 -17.484 0.884 1.00 89.00 87 ALA A N 1
ATOM 708 C CA . ALA A 1 87 ? -5.760 -17.699 2.213 1.00 89.00 87 ALA A CA 1
ATOM 709 C C . ALA A 1 87 ? -6.590 -17.041 3.330 1.00 89.00 87 ALA A C 1
ATOM 711 O O . ALA A 1 87 ? -6.735 -17.609 4.416 1.00 89.00 87 ALA A O 1
ATOM 712 N N . MET A 1 88 ? -7.151 -15.851 3.086 1.00 85.81 88 MET A N 1
ATOM 713 C CA . MET A 1 88 ? -8.078 -15.201 4.013 1.00 85.81 88 MET A CA 1
ATOM 714 C C . MET A 1 88 ? -9.344 -16.045 4.176 1.00 85.81 88 MET A C 1
ATOM 716 O O . MET A 1 88 ? -9.737 -16.344 5.304 1.00 85.81 88 MET A O 1
ATOM 720 N N . LYS A 1 89 ? -9.939 -16.508 3.075 1.00 85.38 89 LYS A N 1
ATOM 721 C CA . LYS A 1 89 ? -11.126 -17.368 3.096 1.00 85.38 89 LYS A CA 1
ATOM 722 C C . LYS A 1 89 ? -10.887 -18.650 3.906 1.00 85.38 89 LYS A C 1
ATOM 724 O O . LYS A 1 89 ? -11.704 -18.977 4.764 1.00 85.38 89 LYS A O 1
ATOM 729 N N . CYS A 1 90 ? -9.734 -19.303 3.740 1.00 84.94 90 CYS A N 1
ATOM 730 C CA . CYS A 1 90 ? -9.330 -20.469 4.540 1.00 84.94 90 CYS A CA 1
ATOM 731 C C . CYS A 1 90 ? -9.162 -20.155 6.037 1.00 84.94 90 CYS A C 1
ATOM 733 O O . CYS A 1 90 ? -9.455 -20.996 6.882 1.00 84.94 90 CYS A O 1
ATOM 735 N N . ARG A 1 91 ? -8.738 -18.935 6.391 1.00 80.50 91 ARG A N 1
ATOM 736 C CA . ARG A 1 91 ? -8.664 -18.454 7.785 1.00 80.50 91 ARG A CA 1
ATOM 737 C C . ARG A 1 91 ? -10.030 -18.057 8.368 1.00 80.50 91 ARG A C 1
ATOM 739 O O . ARG A 1 91 ? -10.084 -17.546 9.484 1.00 80.50 91 ARG A O 1
ATOM 746 N N . GLY A 1 92 ? -11.126 -18.269 7.636 1.00 76.19 92 GLY A N 1
ATOM 747 C CA . GLY A 1 92 ? -12.485 -17.955 8.083 1.00 76.19 92 GLY A CA 1
ATOM 748 C C . GLY A 1 92 ? -12.905 -16.503 7.844 1.00 76.19 92 GLY A C 1
ATOM 749 O O . GLY A 1 92 ? -13.889 -16.039 8.429 1.00 76.19 92 GLY A O 1
ATOM 750 N N . TYR A 1 93 ? -12.187 -15.773 6.986 1.00 70.19 93 TYR A N 1
ATOM 751 C CA . TYR A 1 93 ? -12.578 -14.431 6.561 1.00 70.19 93 TYR A CA 1
ATOM 752 C C . TYR A 1 93 ? -13.915 -14.520 5.802 1.00 70.19 93 TYR A C 1
ATOM 754 O O . TYR A 1 93 ? -14.030 -15.243 4.817 1.00 70.19 93 TYR A O 1
ATOM 762 N N . GLY A 1 94 ? -14.955 -13.855 6.316 1.00 65.56 94 GLY A N 1
ATOM 763 C CA . GLY A 1 94 ? -16.343 -13.961 5.834 1.00 65.56 94 GLY A CA 1
ATOM 764 C C . GLY A 1 94 ? -17.271 -14.792 6.732 1.00 65.56 94 GLY A C 1
ATOM 765 O O . GLY A 1 94 ? -18.404 -14.381 6.955 1.00 65.56 94 GLY A O 1
ATOM 766 N N . LEU A 1 95 ? -16.787 -15.882 7.341 1.00 57.62 95 LEU A N 1
ATOM 767 C CA . LEU A 1 95 ? -17.556 -16.689 8.311 1.00 57.62 95 LEU A CA 1
ATOM 768 C C . LEU A 1 95 ? -17.460 -16.127 9.743 1.00 57.62 95 LEU A C 1
ATOM 770 O O . LEU A 1 95 ? -18.419 -16.187 10.505 1.00 57.62 95 LEU A O 1
ATOM 774 N N . TYR A 1 96 ? -16.327 -15.501 10.084 1.00 49.78 96 TYR A N 1
ATOM 775 C CA . TYR A 1 96 ? -16.072 -14.840 11.373 1.00 49.78 96 TYR A CA 1
ATOM 776 C C . TYR A 1 96 ? -16.150 -13.309 11.320 1.00 49.78 96 TYR A C 1
ATOM 778 O O . TYR A 1 96 ? -15.809 -12.649 12.301 1.00 49.78 96 TYR A O 1
ATOM 786 N N . ALA A 1 97 ? -16.631 -12.713 10.223 1.00 50.25 97 ALA A N 1
ATOM 787 C CA . ALA A 1 97 ? -16.726 -11.253 10.071 1.00 50.25 97 ALA A CA 1
ATOM 788 C C . ALA A 1 97 ? -17.624 -10.566 11.132 1.00 50.25 97 ALA A C 1
ATOM 790 O O . ALA A 1 97 ? -17.681 -9.342 11.203 1.00 50.25 97 ALA A O 1
ATOM 791 N N . ARG A 1 98 ? -18.285 -11.348 12.001 1.00 47.03 98 ARG A N 1
ATOM 792 C CA . ARG A 1 98 ? -19.019 -10.877 13.181 1.00 47.03 98 ARG A CA 1
ATOM 793 C C . ARG A 1 98 ? -18.222 -10.871 14.486 1.00 47.03 98 ARG A C 1
ATOM 795 O O . ARG A 1 98 ? -18.756 -10.430 15.499 1.00 47.03 98 ARG A O 1
ATOM 802 N N . HIS A 1 99 ? -16.947 -11.258 14.501 1.00 44.31 99 HIS A N 1
ATOM 803 C CA . HIS A 1 99 ? -16.061 -10.809 15.575 1.00 44.31 99 HIS A CA 1
ATOM 804 C C . HIS A 1 99 ? -15.721 -9.340 15.322 1.00 44.31 99 HIS A C 1
ATOM 806 O O . HIS A 1 99 ? -14.604 -8.969 14.970 1.00 44.31 99 HIS A O 1
ATOM 812 N N . MET A 1 100 ? -16.745 -8.502 15.525 1.00 45.50 100 MET A N 1
ATOM 813 C CA . MET A 1 100 ? -16.598 -7.144 16.000 1.00 45.50 100 MET A CA 1
ATOM 814 C C . MET A 1 100 ? -15.535 -7.216 17.089 1.00 45.50 100 MET A C 1
ATOM 816 O O . MET A 1 100 ? -15.817 -7.589 18.229 1.00 45.50 100 MET A O 1
ATOM 820 N N . LYS A 1 101 ? -14.294 -6.847 16.767 1.00 44.28 101 LYS A N 1
ATOM 821 C CA . LYS A 1 101 ? -13.453 -6.242 17.784 1.00 44.28 101 LYS A CA 1
ATOM 822 C C . LYS A 1 101 ? -14.179 -4.953 18.119 1.00 44.28 101 LYS A C 1
ATOM 824 O O . LYS A 1 101 ? -13.923 -3.916 17.526 1.00 44.28 101 LYS A O 1
ATOM 829 N N . SER A 1 102 ? -15.147 -5.075 19.029 1.00 44.78 102 SER A N 1
ATOM 830 C CA . SER A 1 102 ? -15.682 -3.988 19.818 1.00 44.78 102 SER A CA 1
ATOM 831 C C . SER A 1 102 ? -14.455 -3.326 20.402 1.00 44.78 102 SER A C 1
ATOM 833 O O . SER A 1 102 ? -13.870 -3.793 21.384 1.00 44.78 102 SER A O 1
ATOM 835 N N . THR A 1 103 ? -13.991 -2.289 19.725 1.00 50.00 103 THR A N 1
ATOM 836 C CA . THR A 1 103 ? -13.005 -1.379 20.254 1.00 50.00 103 THR A CA 1
ATOM 837 C C . THR A 1 103 ? -13.662 -0.812 21.482 1.00 50.00 103 THR A C 1
ATOM 839 O O . THR A 1 103 ? -14.564 0.015 21.372 1.00 50.00 103 THR A O 1
ATOM 842 N N . ARG A 1 104 ? -13.305 -1.362 22.647 1.00 45.22 104 ARG A N 1
ATOM 843 C CA . ARG A 1 104 ? -13.769 -0.848 23.929 1.00 45.22 104 ARG A CA 1
ATOM 844 C C . ARG A 1 104 ? -13.530 0.654 23.879 1.00 45.22 104 ARG A C 1
ATOM 846 O O . ARG A 1 104 ? -12.381 1.060 23.696 1.00 45.22 104 ARG A O 1
ATOM 853 N N . LEU A 1 105 ? -14.614 1.425 23.950 1.00 47.44 105 LEU A N 1
ATOM 854 C CA . LEU A 1 105 ? -14.583 2.882 23.986 1.00 47.44 105 LEU A CA 1
ATOM 855 C C . LEU A 1 105 ? -13.575 3.270 25.061 1.00 47.44 105 LEU A C 1
ATOM 857 O O . LEU A 1 105 ? -13.757 2.945 26.236 1.00 47.44 105 LEU A O 1
ATOM 861 N N . LYS A 1 106 ? -12.450 3.852 24.648 1.00 58.94 106 LYS A N 1
ATOM 862 C CA . LYS A 1 106 ? -11.440 4.295 25.609 1.00 58.94 106 LYS A CA 1
ATOM 863 C C . LYS A 1 106 ? -11.881 5.661 26.124 1.00 58.94 106 LYS A C 1
ATOM 865 O O . LYS A 1 106 ? -12.504 6.417 25.394 1.00 58.94 106 LYS A O 1
ATOM 870 N N . MET A 1 107 ? -11.504 5.999 27.355 1.00 55.28 107 MET A N 1
ATOM 871 C CA . MET A 1 107 ? -11.795 7.287 28.009 1.00 55.28 107 MET A CA 1
ATOM 872 C C . MET A 1 107 ? -11.709 8.546 27.109 1.00 55.28 107 MET A C 1
ATOM 874 O O . MET A 1 107 ? -12.587 9.396 27.234 1.00 55.28 107 MET A O 1
ATOM 878 N N . PRO A 1 108 ? -10.751 8.692 26.163 1.00 66.00 108 PRO A N 1
ATOM 879 C CA . PRO A 1 108 ? -10.753 9.831 25.238 1.00 66.00 108 PRO A CA 1
ATOM 880 C C . PRO A 1 108 ? -11.962 9.900 24.286 1.00 66.00 108 PRO A C 1
ATOM 882 O O . PRO A 1 108 ? -12.344 11.002 23.905 1.00 66.00 108 PRO A O 1
ATOM 885 N N . ASP A 1 109 ? -12.593 8.775 23.932 1.00 60.47 109 ASP A N 1
ATOM 886 C CA . ASP A 1 109 ? -13.807 8.764 23.100 1.00 60.47 109 ASP A CA 1
ATOM 887 C C . ASP A 1 109 ? -14.999 9.351 23.869 1.00 60.47 109 ASP A C 1
ATOM 889 O O . ASP A 1 109 ? -15.818 10.055 23.286 1.00 60.47 109 ASP A O 1
ATOM 893 N N . TYR A 1 110 ? -15.061 9.136 25.191 1.00 71.00 110 TYR A N 1
ATOM 894 C CA . TYR A 1 110 ? -16.071 9.760 26.051 1.00 71.00 110 TYR A CA 1
ATOM 895 C C . TYR A 1 110 ? -15.876 11.272 26.158 1.00 71.00 110 TYR A C 1
ATOM 897 O O . TYR A 1 110 ? -16.856 12.004 26.0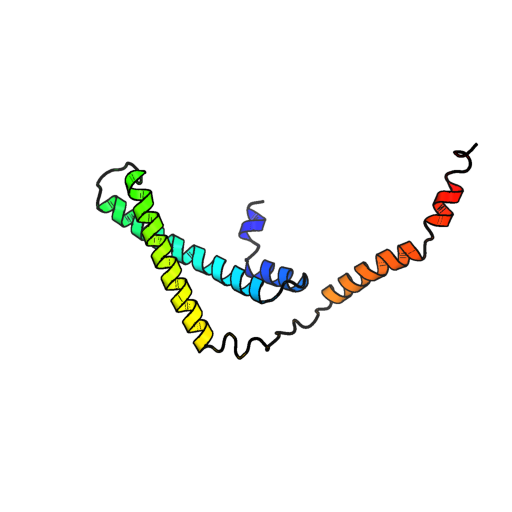82 1.00 71.00 110 TYR A O 1
ATOM 905 N N . ILE A 1 111 ? -14.634 11.752 26.280 1.00 74.50 111 ILE A N 1
ATOM 906 C CA . ILE A 1 111 ? -14.338 13.194 26.344 1.00 74.50 111 ILE A CA 1
ATOM 907 C C . ILE A 1 111 ? -14.716 13.879 25.025 1.00 74.50 111 ILE A C 1
ATOM 909 O O . ILE A 1 111 ? -15.311 14.955 25.047 1.00 74.50 111 ILE A O 1
ATOM 913 N N . PHE A 1 112 ? -14.430 13.242 23.884 1.00 70.19 112 PHE A N 1
ATOM 914 C CA . PHE A 1 112 ? -14.833 13.754 22.573 1.00 70.19 112 PHE A CA 1
ATOM 915 C C . PHE A 1 112 ? -16.357 13.756 22.3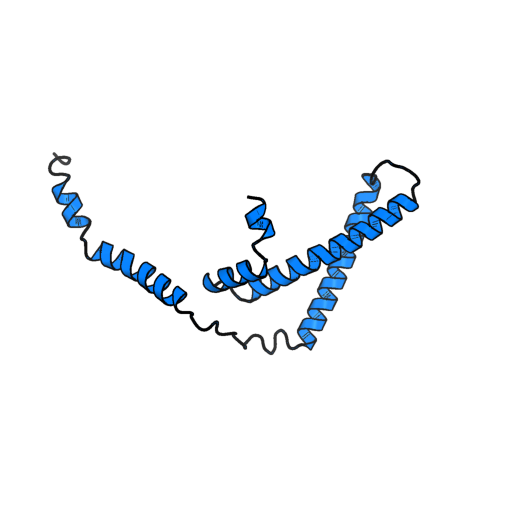95 1.00 70.19 112 PHE A C 1
ATOM 917 O O . PHE A 1 112 ? -16.915 14.713 21.871 1.00 70.19 112 PHE A O 1
ATOM 924 N N . LEU A 1 113 ? -17.052 12.717 22.869 1.00 72.50 113 LEU A N 1
ATOM 925 C CA . LEU A 1 113 ? -18.515 12.670 22.821 1.00 72.50 113 LEU A CA 1
ATOM 926 C C . LEU A 1 113 ? -19.140 13.752 23.716 1.00 72.50 113 LEU A C 1
ATOM 928 O O . LEU A 1 113 ? -20.113 14.397 23.328 1.00 72.50 113 LEU A O 1
ATOM 932 N N . LEU A 1 114 ? -18.550 13.979 24.894 1.00 78.06 114 LEU A N 1
ATOM 933 C CA . LEU A 1 114 ? -18.997 14.989 25.847 1.00 78.06 114 LEU A CA 1
ATOM 934 C C . LEU A 1 114 ? -18.767 16.407 25.317 1.00 78.06 114 LEU A C 1
ATOM 936 O O . LEU A 1 114 ? -19.636 17.254 25.482 1.00 78.06 114 LEU A O 1
ATOM 940 N N . SER A 1 115 ? -17.641 16.672 24.648 1.00 74.75 115 SER A N 1
ATOM 941 C CA . SER A 1 115 ? -17.391 17.977 24.027 1.00 74.75 115 SER A CA 1
ATOM 942 C C . SER A 1 115 ? -18.274 18.197 22.797 1.00 74.75 115 SER A C 1
ATOM 944 O O . SER A 1 115 ? -18.852 19.272 22.653 1.00 74.75 115 SER A O 1
ATOM 946 N N . ALA A 1 116 ? -18.456 17.175 21.956 1.00 71.44 116 ALA A N 1
ATOM 947 C CA . ALA A 1 116 ? -19.272 17.254 20.747 1.00 71.44 116 ALA A CA 1
ATOM 948 C C . ALA A 1 116 ? -20.773 17.417 21.036 1.00 71.44 116 ALA A C 1
ATOM 950 O O . ALA A 1 116 ? -21.454 18.101 20.279 1.00 71.44 116 ALA A O 1
ATOM 951 N N . CYS A 1 117 ? -21.297 16.836 22.122 1.00 73.06 117 CYS A N 1
ATOM 952 C CA . CYS A 1 117 ? -22.668 17.096 22.581 1.00 73.06 117 CYS A CA 1
ATOM 953 C C . CYS A 1 117 ? -22.766 18.345 23.468 1.00 73.06 117 CYS A C 1
ATOM 955 O O . CYS A 1 117 ? -23.740 19.089 23.378 1.00 73.06 117 CYS A O 1
ATOM 957 N N . GLY A 1 118 ? -21.769 18.589 24.319 1.00 74.25 118 GLY A N 1
ATOM 958 C CA . GLY A 1 118 ? -21.773 19.680 25.290 1.00 74.25 118 GLY A CA 1
ATOM 959 C C . GLY A 1 118 ? -21.650 21.058 24.649 1.00 74.25 118 GLY A C 1
ATOM 960 O O . GLY A 1 118 ? -22.368 21.969 25.048 1.00 74.25 118 GLY A O 1
ATOM 961 N N . LEU A 1 119 ? -20.809 21.209 23.622 1.00 72.88 119 LEU A N 1
ATOM 962 C CA . LEU A 1 119 ? -20.615 22.475 22.911 1.00 72.88 119 LEU A CA 1
ATOM 963 C C . LEU A 1 119 ? -21.913 22.992 22.247 1.00 72.88 119 LEU A C 1
ATOM 965 O O . LEU A 1 119 ? -22.288 24.130 22.523 1.00 72.88 119 LEU A O 1
ATOM 969 N N . PRO A 1 120 ? -22.666 22.202 21.453 1.00 68.12 120 PRO A N 1
ATOM 970 C CA . PRO A 1 120 ? -23.937 22.656 20.887 1.00 68.12 120 PRO A CA 1
ATOM 971 C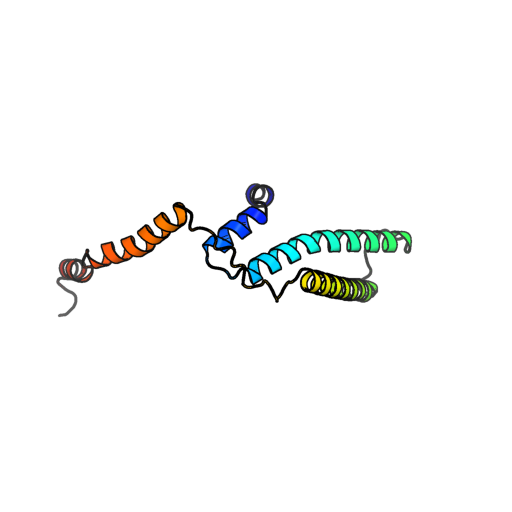 C . PRO A 1 120 ? -25.053 22.803 21.930 1.00 68.12 120 PRO A C 1
ATOM 973 O O . PRO A 1 120 ? -25.922 23.653 21.753 1.00 68.12 120 PRO A O 1
ATOM 976 N N . LEU A 1 121 ? -25.044 22.037 23.028 1.00 72.50 121 LEU A N 1
ATOM 977 C CA . LEU A 1 121 ? -25.988 22.245 24.134 1.00 72.50 121 LEU A CA 1
ATOM 978 C C . LEU A 1 121 ? -25.717 23.571 24.856 1.00 72.50 121 LEU A C 1
ATOM 980 O O . LEU A 1 121 ? -26.654 24.333 25.067 1.00 72.50 121 LEU A O 1
ATOM 984 N N . LEU A 1 122 ? -24.456 23.892 25.157 1.00 67.06 122 LEU A N 1
ATOM 985 C CA . LEU A 1 122 ? -24.052 25.183 25.726 1.00 67.06 122 LEU A CA 1
ATOM 986 C C . LEU A 1 122 ? -24.428 26.348 24.806 1.00 67.06 122 LEU A C 1
ATOM 988 O O . LEU A 1 122 ? -25.027 27.316 25.266 1.00 67.06 122 LEU A O 1
ATOM 992 N N . PHE A 1 123 ? -24.161 26.229 23.504 1.00 63.94 123 PHE A N 1
ATOM 993 C CA . PHE A 1 123 ? -24.566 27.232 22.512 1.00 63.94 123 PHE A CA 1
ATOM 994 C C . PHE A 1 123 ? -26.086 27.338 22.335 1.00 63.94 123 PHE A C 1
ATOM 996 O O . PHE A 1 123 ? -26.583 28.397 21.971 1.00 63.94 123 PHE A O 1
ATOM 1003 N N . ARG A 1 124 ? -26.847 26.271 22.605 1.00 64.50 124 ARG A N 1
ATOM 1004 C CA . ARG A 1 124 ? -28.315 26.316 22.618 1.00 64.50 124 ARG A CA 1
ATOM 1005 C C . ARG A 1 124 ? -28.867 26.931 23.906 1.00 64.50 124 ARG A C 1
ATOM 1007 O O . ARG A 1 124 ? -29.895 27.598 23.853 1.00 64.50 124 ARG A O 1
ATOM 1014 N N . PHE A 1 125 ? -28.209 26.720 25.046 1.00 60.41 125 PHE A N 1
ATOM 1015 C CA . PHE A 1 125 ? -28.584 27.339 26.322 1.00 60.41 125 PHE A CA 1
ATOM 1016 C C . PHE A 1 125 ? -28.245 28.837 26.355 1.00 60.41 125 PHE A C 1
ATOM 1018 O O . PHE A 1 125 ? -28.992 29.622 26.940 1.00 60.41 125 PHE A O 1
ATOM 1025 N N . VAL A 1 126 ? -27.183 29.256 25.662 1.00 63.53 126 VAL A N 1
ATOM 1026 C CA . VAL A 1 126 ? -26.862 30.668 25.423 1.00 63.53 126 VAL A CA 1
ATOM 1027 C C . VAL A 1 126 ? -27.577 31.131 24.152 1.00 63.53 126 VAL A C 1
ATOM 1029 O O . VAL A 1 126 ? -27.033 31.104 23.055 1.00 63.53 126 VAL A O 1
ATOM 1032 N N . ASN A 1 127 ? -28.840 31.521 24.306 1.00 57.88 127 ASN A N 1
ATOM 1033 C CA . ASN A 1 127 ? -29.714 32.073 23.270 1.00 57.88 127 ASN A CA 1
ATOM 1034 C C . ASN A 1 127 ? -29.020 33.106 22.347 1.00 57.88 127 ASN A C 1
ATOM 1036 O O . ASN A 1 127 ? -29.054 34.310 22.610 1.00 57.88 127 ASN A O 1
ATOM 1040 N N . LEU A 1 128 ? -28.500 32.660 21.194 1.00 55.12 128 LEU A N 1
ATOM 1041 C CA . LEU A 1 128 ? -28.038 33.537 20.103 1.00 55.12 128 LEU A CA 1
ATOM 1042 C C . LEU A 1 128 ? -29.158 34.492 19.634 1.00 55.12 128 LEU A C 1
ATOM 1044 O O . LEU A 1 128 ? -28.892 35.612 19.206 1.00 55.12 128 LEU A O 1
ATOM 1048 N N . SER A 1 129 ? -30.423 34.075 19.783 1.00 55.78 129 SER A N 1
ATOM 1049 C CA . SER A 1 129 ? -31.597 34.882 19.434 1.00 55.78 129 SER A CA 1
ATOM 1050 C C . SER A 1 129 ? -31.765 36.131 20.307 1.00 55.78 129 SER A C 1
ATOM 1052 O O . SER A 1 129 ? -32.242 37.139 19.797 1.00 55.78 129 SER A O 1
ATOM 1054 N N . GLN A 1 130 ? -31.384 36.097 21.592 1.00 56.56 130 GLN A N 1
ATOM 1055 C CA . GLN A 1 130 ? -31.531 37.261 22.481 1.00 56.56 130 GLN A CA 1
ATOM 1056 C C . GLN A 1 130 ? -30.325 38.208 22.404 1.00 56.56 130 GLN A C 1
ATOM 1058 O O . GLN A 1 130 ? -30.476 39.412 22.594 1.00 56.56 130 GLN A O 1
ATOM 1063 N N . PHE A 1 131 ? -29.140 37.693 22.053 1.00 56.09 131 PHE A N 1
ATOM 1064 C CA . PHE A 1 131 ? -27.935 38.513 21.885 1.00 56.09 131 PHE A CA 1
ATOM 1065 C C . PHE A 1 131 ? -27.936 39.302 20.563 1.00 56.09 131 PHE A C 1
ATOM 1067 O O . PHE A 1 131 ? -27.544 40.467 20.543 1.00 56.09 131 PHE A O 1
ATOM 1074 N N . ILE A 1 132 ? -28.443 38.711 19.470 1.00 58.75 132 ILE A N 1
ATOM 1075 C CA . ILE A 1 132 ? -28.579 39.399 18.171 1.00 58.75 132 ILE A CA 1
ATOM 1076 C C . ILE A 1 132 ? -29.613 40.538 18.235 1.00 58.75 132 ILE A C 1
ATOM 1078 O O . ILE A 1 132 ? -29.398 41.584 17.628 1.00 58.75 132 ILE A O 1
ATOM 1082 N N . GLN A 1 133 ? -30.693 40.386 19.012 1.00 57.66 133 GLN A N 1
ATOM 1083 C CA . GLN A 1 133 ? -31.703 41.441 19.185 1.00 57.66 133 GLN A CA 1
ATOM 1084 C C . GLN A 1 133 ? -31.178 42.679 19.927 1.00 57.66 133 GLN A C 1
ATOM 1086 O O . GLN A 1 133 ? -31.608 43.787 19.621 1.00 57.66 133 GLN A O 1
ATOM 1091 N N . HIS A 1 134 ? -30.237 42.525 20.864 1.00 60.72 134 HIS A N 1
ATOM 1092 C CA . HIS A 1 134 ? -29.653 43.669 21.574 1.00 60.72 134 HIS A CA 1
ATOM 1093 C C . HIS A 1 134 ? -28.648 44.459 20.715 1.00 60.72 134 HIS A C 1
ATOM 1095 O O . HIS A 1 134 ? -28.473 45.656 20.929 1.00 60.72 134 HIS A O 1
ATOM 1101 N N . TRP A 1 135 ? -28.012 43.815 19.726 1.00 54.03 135 TRP A N 1
ATOM 1102 C CA . TRP A 1 135 ? -26.989 44.437 18.873 1.00 54.03 135 TRP A CA 1
ATOM 1103 C C . TRP A 1 135 ? -27.527 45.126 17.609 1.00 54.03 135 TRP A C 1
ATOM 1105 O O . TRP A 1 135 ? -26.793 45.902 17.001 1.00 54.03 135 TRP A O 1
ATOM 1115 N N . LEU A 1 136 ? -28.785 44.892 17.211 1.00 61.62 136 LEU A N 1
ATOM 1116 C CA . LEU A 1 136 ? -29.384 45.526 16.026 1.00 61.62 136 LEU A CA 1
ATOM 1117 C C . LEU A 1 136 ? -30.673 46.329 16.331 1.00 61.62 136 LEU A C 1
ATOM 1119 O O . LEU A 1 136 ? -31.734 46.025 15.787 1.00 61.62 136 LEU A O 1
ATOM 1123 N N . PRO A 1 137 ? -30.626 47.398 17.149 1.00 55.12 137 PRO A N 1
ATOM 1124 C CA . PRO A 1 137 ? -31.773 48.281 17.363 1.00 55.12 137 PRO A CA 1
ATOM 1125 C C . PRO A 1 137 ? -31.988 49.307 16.224 1.00 55.12 137 PRO A C 1
ATOM 1127 O O . PRO A 1 137 ? -32.378 50.438 16.500 1.00 55.12 137 PRO A O 1
ATOM 1130 N N . GLY A 1 138 ? -31.741 48.976 14.944 1.00 59.88 138 GLY A N 1
ATOM 1131 C CA . GLY A 1 138 ? -31.915 49.989 13.887 1.00 59.88 138 GLY A CA 1
ATOM 1132 C C . GLY A 1 138 ? -31.598 49.626 12.436 1.00 59.88 138 GLY A C 1
ATOM 1133 O O . GLY A 1 138 ? -30.914 50.401 11.780 1.00 59.88 138 GLY A O 1
ATOM 1134 N N . ALA A 1 139 ? -32.080 48.498 11.902 1.00 56.09 139 ALA A N 1
ATOM 1135 C CA . ALA A 1 139 ? -31.946 48.216 10.459 1.00 56.09 139 ALA A CA 1
ATOM 1136 C C . ALA A 1 139 ? -33.256 47.826 9.747 1.00 56.09 139 ALA A C 1
ATOM 1138 O O . ALA A 1 139 ? -33.201 47.237 8.672 1.00 56.09 139 ALA A O 1
ATOM 1139 N N . LEU A 1 140 ? -34.423 48.138 10.326 1.00 55.25 140 LEU A N 1
ATOM 1140 C CA . LEU A 1 140 ? -35.726 48.002 9.659 1.00 55.25 140 LEU A CA 1
ATOM 1141 C C . LEU A 1 140 ? -36.657 49.169 10.043 1.00 55.25 140 LEU A C 1
ATOM 1143 O O . LEU A 1 140 ? -37.638 48.996 10.763 1.00 55.25 140 LEU A O 1
ATOM 1147 N N . THR A 1 141 ? -36.310 50.359 9.560 1.00 48.12 141 THR A N 1
ATOM 1148 C CA . THR A 1 141 ? -37.242 51.423 9.146 1.00 48.12 141 THR A CA 1
ATOM 1149 C C . THR A 1 141 ? -36.776 51.883 7.780 1.00 48.12 141 THR A C 1
ATOM 1151 O O . THR A 1 141 ? -37.618 51.966 6.867 1.00 48.12 141 THR A O 1
#

Radius of gyration: 27.16 Å; chains: 1; bounding box: 62×72×54 Å

Secondary structure (DSSP, 8-state):
-HHHHHH--HHHHHHHHHHTT--HHHHHHHHHHHHHHHHHHHHHHHHHHHHHHHS--SS---HHHHHHHHHHHHHHHHHHHHHHHHHHHHTTTTTSTT--------HHHHHHHHHHHHHHHHHHHS-HHHHHHHH-SSS--